Protein AF-A0A1R3L015-F1 (afdb_monomer_lite)

Organism: NCBI:txid93759

Radius of gyration: 20.87 Å; chains: 1; bounding box: 61×53×40 Å

Structure (mmCIF, N/CA/C/O backbone):
data_AF-A0A1R3L015-F1
#
_entry.id   AF-A0A1R3L015-F1
#
loop_
_atom_site.group_PDB
_atom_site.id
_atom_site.type_symbol
_atom_site.label_atom_id
_atom_site.label_alt_id
_atom_site.label_comp_id
_atom_site.label_asym_id
_atom_site.label_entity_id
_atom_site.label_seq_id
_atom_site.pdbx_PDB_ins_code
_atom_site.Cartn_x
_atom_site.Cartn_y
_atom_site.Cartn_z
_atom_site.occupancy
_atom_site.B_iso_or_equiv
_atom_site.auth_seq_id
_atom_site.auth_comp_id
_atom_site.auth_asym_id
_atom_site.auth_atom_id
_atom_site.pdbx_PDB_model_num
ATOM 1 N N . MET A 1 1 ? 43.977 39.499 2.069 1.00 49.59 1 MET A N 1
ATOM 2 C CA . MET A 1 1 ? 42.613 39.662 2.629 1.00 49.59 1 MET A CA 1
ATOM 3 C C . MET A 1 1 ? 41.465 39.433 1.634 1.00 49.59 1 MET A C 1
ATOM 5 O O . MET A 1 1 ? 40.361 39.219 2.097 1.00 49.59 1 MET A O 1
ATOM 9 N N . HIS A 1 2 ? 41.675 39.408 0.308 1.00 45.44 2 HIS A N 1
ATOM 10 C CA . HIS A 1 2 ? 40.583 39.155 -0.657 1.00 45.44 2 HIS A CA 1
ATOM 11 C C . HIS A 1 2 ? 40.270 37.659 -0.885 1.00 45.44 2 HIS A C 1
ATOM 13 O O . HIS A 1 2 ? 39.116 37.297 -1.075 1.00 45.44 2 HIS A O 1
ATOM 19 N N . ALA A 1 3 ? 41.264 36.768 -0.786 1.00 42.16 3 ALA A N 1
ATOM 20 C CA . ALA A 1 3 ? 41.069 35.328 -1.010 1.00 42.16 3 ALA A CA 1
ATOM 21 C C . ALA A 1 3 ? 40.189 34.643 0.059 1.00 42.16 3 ALA A C 1
ATOM 23 O O . ALA A 1 3 ? 39.432 33.729 -0.250 1.00 42.16 3 ALA A O 1
ATOM 24 N N . LEU A 1 4 ? 40.240 35.121 1.307 1.00 42.72 4 LEU A N 1
ATOM 25 C CA . LEU A 1 4 ? 39.416 34.601 2.405 1.00 42.72 4 LEU A CA 1
ATOM 26 C C . LEU A 1 4 ? 37.934 34.988 2.256 1.00 42.72 4 LEU A C 1
ATOM 28 O O . LEU A 1 4 ? 37.068 34.212 2.637 1.00 42.72 4 LEU A O 1
ATOM 32 N N . TYR A 1 5 ? 37.631 36.142 1.650 1.00 40.22 5 TYR A N 1
ATOM 33 C CA . TYR A 1 5 ? 36.253 36.607 1.446 1.00 40.22 5 TYR A CA 1
ATOM 34 C C . TYR A 1 5 ? 35.527 35.797 0.359 1.00 40.22 5 TYR A C 1
ATOM 36 O O . TYR A 1 5 ? 34.362 35.440 0.514 1.00 40.22 5 TYR A O 1
ATOM 44 N N . VAL A 1 6 ? 36.242 35.425 -0.710 1.00 46.91 6 VAL A N 1
ATOM 45 C CA . VAL A 1 6 ? 35.707 34.593 -1.802 1.00 46.91 6 VAL A CA 1
ATOM 46 C C . VAL A 1 6 ? 35.403 33.168 -1.325 1.00 46.91 6 VAL A C 1
ATOM 48 O O . VAL A 1 6 ? 34.363 32.617 -1.674 1.00 46.91 6 VAL A O 1
ATOM 51 N N . LEU A 1 7 ? 36.251 32.588 -0.468 1.00 40.88 7 LEU A N 1
ATOM 52 C CA . LEU A 1 7 ? 36.013 31.256 0.103 1.00 40.88 7 LEU A CA 1
ATOM 53 C C . LEU A 1 7 ? 34.791 31.227 1.034 1.00 40.88 7 LEU A C 1
ATOM 55 O O . LEU A 1 7 ? 34.005 30.286 0.969 1.00 40.88 7 LEU A O 1
ATOM 59 N N . VAL A 1 8 ? 34.572 32.276 1.837 1.00 45.91 8 VAL A N 1
ATOM 60 C CA . VAL A 1 8 ? 33.384 32.387 2.707 1.00 45.91 8 VAL A CA 1
ATOM 61 C C . VAL A 1 8 ? 32.094 32.532 1.888 1.00 45.91 8 VAL A C 1
ATOM 63 O O . VAL A 1 8 ? 31.075 31.939 2.249 1.00 45.91 8 VAL A O 1
ATOM 66 N N . LEU A 1 9 ? 32.131 33.247 0.757 1.00 40.19 9 LEU A N 1
ATOM 67 C CA . LEU A 1 9 ? 30.990 33.371 -0.162 1.00 40.19 9 LEU A CA 1
ATOM 68 C C . LEU A 1 9 ? 30.674 32.051 -0.888 1.00 40.19 9 LEU A C 1
ATOM 70 O O . LEU A 1 9 ? 29.513 31.664 -0.982 1.00 40.19 9 LEU A O 1
ATOM 74 N N . ILE A 1 10 ? 31.689 31.298 -1.325 1.00 47.47 10 ILE A N 1
ATOM 75 C CA . ILE A 1 10 ? 31.481 29.980 -1.951 1.00 47.47 10 ILE A CA 1
ATOM 76 C C . ILE A 1 10 ? 30.926 2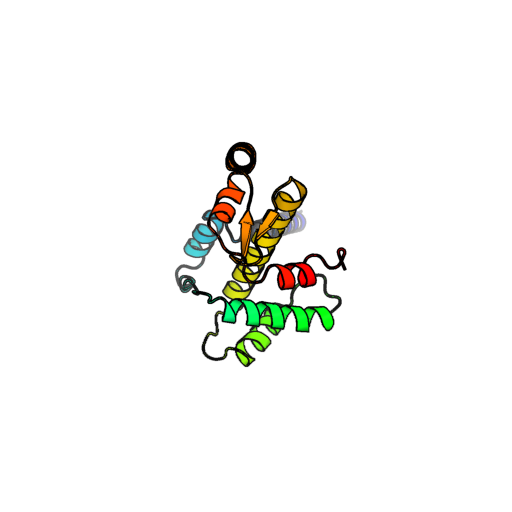8.976 -0.928 1.00 47.47 10 ILE A C 1
ATOM 78 O O . ILE A 1 10 ? 29.999 28.228 -1.242 1.00 47.47 10 ILE A O 1
ATOM 82 N N . GLN A 1 11 ? 31.421 28.997 0.313 1.00 40.59 11 GLN A N 1
ATOM 83 C CA . GLN A 1 11 ? 30.945 28.109 1.378 1.00 40.59 11 GLN A CA 1
ATOM 84 C C . GLN A 1 11 ? 29.492 28.413 1.784 1.00 40.59 11 GLN A C 1
ATOM 86 O O . GLN A 1 11 ? 28.713 27.492 2.025 1.00 40.59 11 GLN A O 1
ATOM 91 N N . SER A 1 12 ? 29.095 29.690 1.806 1.00 42.88 12 SER A N 1
ATOM 92 C CA . SER A 1 12 ? 27.711 30.103 2.093 1.00 42.88 12 SER A CA 1
ATOM 93 C C . SER A 1 12 ? 26.750 29.800 0.935 1.00 42.88 12 SER A C 1
ATOM 95 O O . SER A 1 12 ? 25.618 29.371 1.180 1.00 42.88 12 SER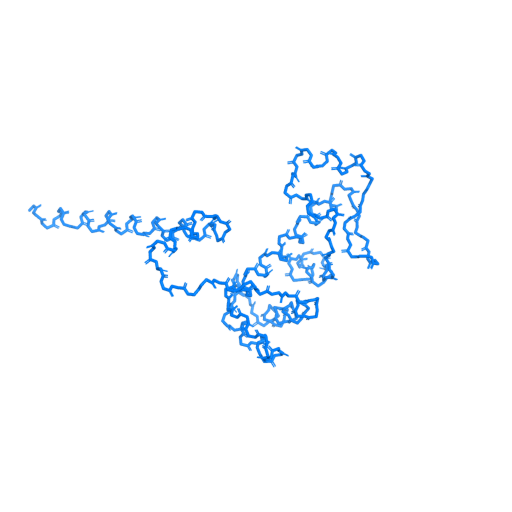 A O 1
ATOM 97 N N . CYS A 1 13 ? 27.199 29.890 -0.321 1.00 40.97 13 CYS A N 1
ATOM 98 C CA . CYS A 1 13 ? 26.437 29.401 -1.477 1.00 40.97 13 CYS A CA 1
ATOM 99 C C . CYS A 1 13 ? 26.272 27.870 -1.465 1.00 40.97 13 CYS A C 1
ATOM 101 O O . CYS A 1 13 ? 25.179 27.379 -1.742 1.00 40.97 13 CYS A O 1
ATOM 103 N N . PHE A 1 14 ? 27.299 27.109 -1.073 1.00 48.78 14 PHE A N 1
ATOM 104 C CA . PHE A 1 14 ? 27.199 25.649 -0.937 1.00 48.78 14 PHE A CA 1
ATOM 105 C C . PHE A 1 14 ? 26.253 25.225 0.191 1.00 48.78 14 PHE A C 1
ATOM 107 O O . PHE A 1 14 ? 25.468 24.301 -0.001 1.00 48.78 14 PHE A O 1
ATOM 114 N N . TYR A 1 15 ? 26.253 25.928 1.328 1.00 44.56 15 TYR A N 1
ATOM 115 C CA . TYR A 1 15 ? 25.285 25.683 2.405 1.00 44.56 15 TYR A CA 1
ATOM 116 C C . TYR A 1 15 ? 23.846 25.999 1.984 1.00 44.56 15 TYR A C 1
ATOM 118 O O . TYR A 1 15 ? 22.921 25.293 2.378 1.00 44.56 15 TYR A O 1
ATOM 126 N N . SER A 1 16 ? 23.658 27.006 1.129 1.00 43.53 16 SER A N 1
ATOM 127 C CA . SER A 1 16 ? 22.348 27.370 0.583 1.00 43.53 16 SER A CA 1
ATOM 128 C C . SER A 1 16 ? 21.845 26.326 -0.424 1.00 43.53 16 SER A C 1
ATOM 130 O O . SER A 1 16 ? 20.690 25.920 -0.361 1.00 43.53 16 SER A O 1
ATOM 132 N N . ILE A 1 17 ? 22.718 25.818 -1.301 1.00 49.53 17 ILE A N 1
ATOM 133 C CA . ILE A 1 17 ? 22.390 24.755 -2.269 1.00 49.53 17 ILE A CA 1
ATOM 134 C C . ILE A 1 17 ? 22.147 23.409 -1.564 1.00 49.53 17 ILE A C 1
ATOM 136 O O . ILE A 1 17 ? 21.230 22.674 -1.931 1.00 49.53 17 ILE A O 1
ATOM 140 N N . LEU A 1 18 ? 22.912 23.095 -0.514 1.00 40.09 18 LEU A N 1
ATOM 141 C CA . LEU A 1 18 ? 22.707 21.890 0.295 1.00 40.09 18 LEU A CA 1
ATOM 142 C C . LEU A 1 18 ? 21.422 21.965 1.132 1.00 40.09 18 LEU A C 1
ATOM 144 O O . LEU A 1 18 ? 20.731 20.956 1.252 1.00 40.09 18 LEU A O 1
ATOM 148 N N . LEU A 1 19 ? 21.044 23.143 1.642 1.00 41.72 19 LEU A N 1
ATOM 149 C CA . LEU A 1 19 ? 19.735 23.346 2.274 1.00 41.72 19 LEU A CA 1
ATOM 150 C C . LEU A 1 19 ? 18.589 23.176 1.271 1.00 41.72 19 LEU A C 1
ATOM 152 O O . LEU A 1 19 ? 17.579 22.568 1.614 1.00 41.72 19 LEU A O 1
ATOM 156 N N . VAL A 1 20 ? 18.760 23.618 0.021 1.00 46.75 20 VAL A N 1
ATOM 157 C CA . VAL A 1 20 ? 17.795 23.337 -1.050 1.00 46.75 20 VAL A CA 1
ATOM 158 C C . VAL A 1 20 ? 17.707 21.826 -1.296 1.00 46.75 20 VAL A C 1
ATOM 160 O O . VAL A 1 20 ? 16.614 21.282 -1.230 1.00 46.75 20 VAL A O 1
ATOM 163 N N . SER A 1 21 ? 18.816 21.098 -1.443 1.00 44.03 21 SER A N 1
ATOM 164 C CA . SER A 1 21 ? 18.762 19.634 -1.622 1.00 44.03 21 SER A CA 1
ATOM 165 C C . SER A 1 21 ? 18.104 18.902 -0.441 1.00 44.03 21 SER A C 1
ATOM 167 O O . SER A 1 21 ? 17.334 17.970 -0.654 1.00 44.03 21 SER A O 1
ATOM 169 N N . CYS A 1 22 ? 18.357 19.341 0.796 1.00 35.78 22 CYS A N 1
ATOM 170 C CA . CYS A 1 22 ? 17.813 18.708 2.000 1.00 35.78 22 CYS A CA 1
ATOM 171 C C . CYS A 1 22 ? 16.300 18.966 2.166 1.00 35.78 22 CYS A C 1
ATOM 173 O O . CYS A 1 22 ? 15.561 18.104 2.636 1.00 35.78 22 CYS A O 1
ATOM 175 N N . VAL A 1 23 ? 15.804 20.123 1.711 1.00 41.59 23 VAL A N 1
ATOM 176 C CA . VAL A 1 23 ? 14.360 20.422 1.681 1.00 41.59 23 VAL A CA 1
ATOM 177 C C . VAL A 1 23 ? 13.640 19.627 0.579 1.00 41.59 23 VAL A C 1
ATOM 179 O O . VAL A 1 23 ? 12.479 19.251 0.759 1.00 41.59 23 VAL A O 1
ATOM 182 N N . TYR A 1 24 ? 14.314 19.304 -0.532 1.00 43.97 24 TYR A N 1
ATOM 183 C CA . TYR A 1 24 ? 13.730 18.507 -1.622 1.00 43.97 24 TYR A CA 1
ATOM 184 C C . TYR A 1 24 ? 13.495 17.032 -1.240 1.00 43.97 24 TYR A C 1
ATOM 186 O O . TYR A 1 24 ? 12.549 16.422 -1.748 1.00 43.97 24 TYR A O 1
ATOM 194 N N . ASP A 1 25 ? 14.266 16.478 -0.299 1.00 42.78 25 ASP A N 1
ATOM 195 C CA . ASP A 1 25 ? 14.090 15.093 0.166 1.00 42.78 25 ASP A CA 1
ATOM 196 C C . ASP A 1 25 ? 12.941 14.913 1.177 1.00 42.78 25 ASP A C 1
ATOM 198 O O . ASP A 1 25 ? 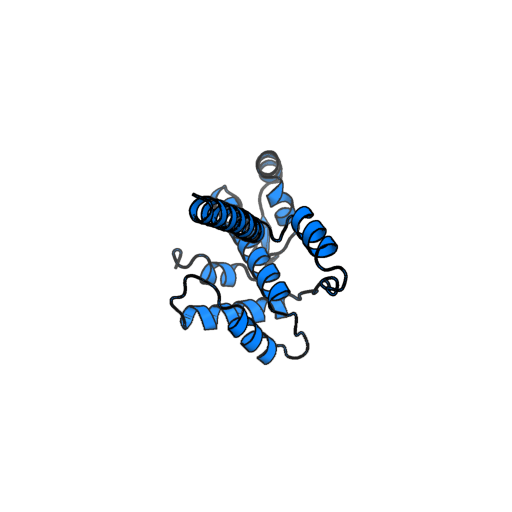12.405 13.809 1.317 1.00 42.78 25 ASP A O 1
ATOM 202 N N . LEU A 1 26 ? 12.494 15.985 1.844 1.00 46.03 26 LEU A N 1
ATOM 203 C CA . LEU A 1 26 ? 11.492 15.886 2.914 1.00 46.03 26 LEU A CA 1
ATOM 204 C C . LEU A 1 26 ? 10.031 15.981 2.465 1.00 46.03 26 LEU A C 1
ATOM 206 O O . LEU A 1 26 ? 9.148 15.648 3.256 1.00 46.03 26 LEU A O 1
ATOM 210 N N . CYS A 1 27 ? 9.717 16.377 1.228 1.00 44.72 27 CYS A N 1
ATOM 211 C CA . CYS A 1 27 ? 8.313 16.399 0.818 1.00 44.72 27 CYS A CA 1
ATOM 212 C C . CYS A 1 27 ? 8.089 16.312 -0.696 1.00 44.72 27 CYS A C 1
ATOM 214 O O . CYS A 1 27 ? 7.612 17.254 -1.327 1.00 44.72 27 CYS A O 1
ATOM 216 N N . SER A 1 28 ? 8.266 15.119 -1.277 1.00 48.28 28 SER A N 1
ATOM 217 C CA . SER A 1 28 ? 7.747 14.816 -2.628 1.00 48.28 28 SER A CA 1
ATOM 218 C C . SER A 1 28 ? 6.207 14.890 -2.730 1.00 48.28 28 SER A C 1
ATOM 220 O O . SER A 1 28 ? 5.651 14.635 -3.794 1.00 48.28 28 SER A O 1
ATOM 222 N N . SER A 1 29 ? 5.507 15.200 -1.629 1.00 45.94 29 SER A N 1
ATOM 223 C CA . SER A 1 29 ? 4.050 15.352 -1.562 1.00 45.94 29 SER A CA 1
ATOM 224 C C . SER A 1 29 ? 3.590 16.808 -1.401 1.00 45.94 29 SER A C 1
ATOM 226 O O . SER A 1 29 ? 2.384 17.047 -1.405 1.00 45.94 29 SER A O 1
ATOM 228 N N . CYS A 1 30 ? 4.505 17.777 -1.262 1.00 45.88 30 CYS A N 1
ATOM 229 C CA . CYS A 1 30 ? 4.140 19.184 -1.113 1.00 45.88 30 CYS A CA 1
ATOM 230 C C . CYS A 1 30 ? 3.900 19.807 -2.485 1.00 45.88 30 CYS A C 1
ATOM 232 O O . CYS A 1 30 ? 4.787 19.808 -3.342 1.00 45.88 30 CYS A O 1
ATOM 234 N N . THR A 1 31 ? 2.734 20.423 -2.667 1.00 52.88 31 THR A N 1
ATOM 235 C CA . THR A 1 31 ? 2.411 21.268 -3.828 1.00 52.88 31 THR A CA 1
ATOM 236 C C . THR A 1 31 ? 3.523 22.282 -4.118 1.00 52.88 31 THR A C 1
ATOM 238 O O . THR A 1 31 ? 3.836 22.526 -5.276 1.00 52.88 31 THR A O 1
ATOM 241 N N . ILE A 1 32 ? 4.198 22.784 -3.079 1.00 53.22 32 ILE A N 1
ATOM 242 C CA . ILE A 1 32 ? 5.326 23.722 -3.173 1.00 53.22 32 ILE A CA 1
ATOM 243 C C . ILE A 1 32 ? 6.503 23.152 -3.978 1.00 53.22 32 ILE A C 1
ATOM 245 O O . ILE A 1 32 ? 7.028 23.852 -4.834 1.00 53.22 32 ILE A O 1
ATOM 249 N N . VAL A 1 33 ? 6.886 21.885 -3.777 1.00 57.28 33 VAL A N 1
ATOM 250 C CA . VAL A 1 33 ? 8.000 21.272 -4.526 1.00 57.28 33 VAL A CA 1
ATOM 251 C C . VAL A 1 33 ? 7.615 21.086 -5.992 1.00 57.28 33 VAL A C 1
ATOM 253 O O . VAL A 1 33 ? 8.427 21.332 -6.874 1.00 57.28 33 VAL A O 1
ATOM 256 N N . ARG A 1 34 ? 6.353 20.736 -6.273 1.00 55.94 34 ARG A N 1
ATOM 257 C CA . ARG A 1 34 ? 5.846 20.635 -7.652 1.00 55.94 34 ARG A CA 1
ATOM 258 C C . ARG A 1 34 ? 5.802 21.994 -8.353 1.00 55.94 34 ARG A C 1
ATOM 260 O O . ARG A 1 34 ? 6.096 22.060 -9.538 1.00 55.94 34 ARG A O 1
ATOM 267 N N . VAL A 1 35 ? 5.445 23.058 -7.630 1.00 58.50 35 VAL A N 1
ATOM 268 C CA . VAL A 1 35 ? 5.440 24.434 -8.152 1.00 58.50 35 VAL A CA 1
ATOM 269 C C . VAL A 1 35 ? 6.869 24.922 -8.391 1.00 58.50 35 VAL A C 1
ATOM 271 O O . VAL A 1 35 ? 7.145 25.454 -9.459 1.00 58.50 35 VAL A O 1
ATOM 274 N N . MET A 1 36 ? 7.794 24.696 -7.453 1.00 60.09 36 MET A N 1
ATOM 275 C CA . MET A 1 36 ? 9.205 25.060 -7.627 1.00 60.09 36 MET A CA 1
ATOM 276 C C . MET A 1 36 ? 9.857 24.295 -8.786 1.00 60.09 36 MET A C 1
ATOM 278 O O . MET A 1 36 ? 10.515 24.912 -9.615 1.00 60.09 36 MET A O 1
ATOM 282 N N . ASP A 1 37 ? 9.621 22.986 -8.902 1.00 61.81 37 ASP A N 1
ATOM 283 C CA . ASP A 1 37 ? 10.142 22.163 -10.002 1.00 61.81 37 ASP A CA 1
ATOM 284 C C . ASP A 1 37 ? 9.558 22.585 -11.363 1.00 61.81 37 ASP A C 1
ATOM 286 O O . ASP A 1 37 ? 10.290 22.647 -12.344 1.00 61.81 37 ASP A O 1
ATOM 290 N N . ALA A 1 38 ? 8.275 22.968 -11.420 1.00 61.59 38 ALA A N 1
ATOM 291 C CA . ALA A 1 38 ? 7.639 23.482 -12.638 1.00 61.59 38 ALA A CA 1
ATOM 292 C C . ALA A 1 38 ? 8.152 24.875 -13.054 1.00 61.59 38 ALA A C 1
ATOM 294 O O . ALA A 1 38 ? 8.224 25.166 -14.245 1.00 61.59 38 ALA A O 1
ATOM 295 N N . LEU A 1 39 ? 8.521 25.730 -12.092 1.00 69.19 39 LEU A N 1
ATOM 296 C CA . LEU A 1 39 ? 9.137 27.035 -12.368 1.00 69.19 39 LEU A CA 1
ATOM 297 C C . LEU A 1 39 ? 10.594 26.895 -12.826 1.00 69.19 39 LEU A C 1
ATOM 299 O O . LEU A 1 39 ? 11.044 27.652 -13.682 1.00 69.19 39 LEU A O 1
ATOM 303 N N . VAL A 1 40 ? 11.330 25.940 -12.253 1.00 71.06 40 VAL A N 1
ATOM 304 C CA . VAL A 1 40 ? 12.741 25.686 -12.580 1.00 71.06 40 VAL A CA 1
ATOM 305 C C . VAL A 1 40 ? 12.887 24.875 -13.871 1.00 71.06 40 VAL A C 1
ATOM 307 O O . VAL A 1 40 ? 13.872 25.049 -14.586 1.00 71.06 40 VAL A O 1
ATOM 310 N N . ASN A 1 41 ? 11.932 24.000 -14.191 1.00 58.19 41 ASN A N 1
ATOM 311 C CA . ASN A 1 41 ? 12.007 23.114 -15.348 1.00 58.19 41 ASN A CA 1
ATOM 312 C C . ASN A 1 41 ? 10.660 23.025 -16.096 1.00 58.19 41 ASN A C 1
ATOM 314 O O . ASN A 1 41 ? 9.949 22.021 -15.993 1.00 58.19 41 ASN A O 1
ATOM 318 N N . PRO A 1 42 ? 10.297 24.074 -16.857 1.00 58.25 42 PRO A N 1
ATOM 319 C CA . PRO A 1 42 ? 8.990 24.183 -17.507 1.00 58.25 42 PRO A CA 1
ATOM 320 C C . PRO A 1 42 ? 8.773 23.178 -18.651 1.00 58.25 42 PRO A C 1
ATOM 322 O O . PRO A 1 42 ? 7.632 22.935 -19.034 1.00 58.25 42 PRO A O 1
ATOM 325 N N . GLU A 1 43 ? 9.838 22.569 -19.181 1.00 58.22 43 GLU A N 1
ATOM 326 C CA . GLU A 1 43 ? 9.754 21.541 -20.231 1.00 58.22 43 GLU A CA 1
ATOM 327 C C . GLU A 1 43 ? 9.654 20.113 -19.678 1.00 58.22 43 GLU A C 1
ATOM 329 O O . GLU A 1 43 ? 9.494 19.155 -20.440 1.00 58.22 43 GLU A O 1
ATOM 334 N N . ARG A 1 44 ? 9.738 19.933 -18.352 1.00 56.59 44 ARG A N 1
ATOM 335 C CA . ARG A 1 44 ? 9.621 18.606 -17.747 1.00 56.59 44 ARG A CA 1
ATOM 336 C C . ARG A 1 44 ? 8.217 18.057 -18.029 1.00 56.59 44 ARG A C 1
ATOM 338 O O . ARG A 1 44 ? 7.238 18.693 -17.633 1.00 56.59 44 ARG A O 1
ATOM 345 N N . PRO A 1 45 ? 8.083 16.875 -18.663 1.00 57.41 45 PRO A N 1
ATOM 346 C CA . PRO A 1 45 ? 6.777 16.288 -18.919 1.00 57.41 45 PRO A CA 1
ATOM 347 C C . PRO A 1 45 ? 6.016 16.172 -17.602 1.00 57.41 45 PRO A C 1
ATOM 349 O O . PRO A 1 45 ? 6.529 15.601 -16.634 1.00 57.41 45 PRO A O 1
ATOM 352 N N . VAL A 1 46 ? 4.803 16.729 -17.554 1.00 56.84 46 VAL A N 1
ATOM 353 C CA . VAL A 1 46 ? 3.924 16.595 -16.391 1.00 56.84 46 VAL A CA 1
ATOM 354 C C . VAL A 1 46 ? 3.803 15.108 -16.094 1.00 56.84 46 VAL A C 1
ATOM 356 O O . VAL A 1 46 ? 3.404 14.338 -16.966 1.00 56.84 46 VAL A O 1
ATOM 359 N N . ALA A 1 47 ? 4.189 14.703 -14.881 1.00 58.59 47 ALA A N 1
ATOM 360 C CA . ALA A 1 47 ? 4.170 13.302 -14.488 1.00 58.59 47 ALA A CA 1
ATOM 361 C C . ALA A 1 47 ? 2.775 12.720 -14.757 1.00 58.59 47 ALA A C 1
ATOM 363 O O . ALA A 1 47 ? 1.796 13.094 -14.102 1.00 58.59 47 ALA A O 1
ATOM 364 N N . VAL A 1 48 ? 2.687 11.836 -15.753 1.00 66.06 48 VAL A N 1
ATOM 365 C CA . VAL A 1 48 ? 1.438 11.171 -16.112 1.00 66.06 48 VAL A CA 1
ATOM 366 C C . VAL A 1 48 ? 1.008 10.347 -14.910 1.00 66.06 48 VAL A C 1
ATOM 368 O O . VAL A 1 48 ? 1.798 9.601 -14.325 1.00 66.06 48 VAL A O 1
ATOM 371 N N . ARG A 1 49 ? -0.250 10.510 -14.499 1.00 72.69 49 ARG A N 1
ATOM 372 C CA . ARG A 1 49 ? -0.797 9.756 -13.376 1.00 72.69 49 ARG A CA 1
ATOM 373 C C . ARG A 1 49 ? -0.859 8.284 -13.773 1.00 72.69 49 ARG A C 1
ATOM 375 O O . ARG A 1 49 ? -1.733 7.876 -14.528 1.00 72.69 49 ARG A O 1
ATOM 382 N N . VAL A 1 50 ? 0.065 7.492 -13.240 1.00 87.56 50 VAL A N 1
ATOM 383 C CA . VAL A 1 50 ? 0.060 6.040 -13.419 1.00 87.56 50 VAL A CA 1
ATOM 384 C C . VAL A 1 50 ? -1.121 5.465 -12.640 1.00 87.56 50 VAL A C 1
ATOM 386 O O . VAL A 1 50 ? -1.192 5.606 -11.416 1.00 87.56 50 VAL A O 1
ATOM 389 N N . ASN A 1 51 ? -2.060 4.841 -13.348 1.00 90.75 51 ASN A N 1
ATOM 390 C CA . ASN A 1 51 ? -3.118 4.048 -12.729 1.00 90.75 51 ASN A CA 1
ATOM 391 C C . ASN A 1 51 ? -2.552 2.671 -12.380 1.00 90.75 51 ASN A C 1
ATOM 393 O O . ASN A 1 51 ? -1.963 2.055 -13.255 1.00 90.75 51 ASN A O 1
ATOM 397 N N . TRP A 1 52 ? -2.703 2.199 -11.147 1.00 93.44 52 TRP A N 1
ATOM 398 C CA . TRP A 1 52 ? -2.151 0.913 -10.708 1.00 93.44 52 TRP A CA 1
ATOM 399 C C . TRP A 1 52 ? -3.288 -0.059 -10.434 1.00 93.44 52 TRP A C 1
ATOM 401 O O . TRP A 1 52 ? -4.199 0.293 -9.682 1.00 93.44 52 TRP A O 1
ATOM 411 N N . THR A 1 53 ? -3.236 -1.251 -11.022 1.00 95.81 53 THR A N 1
ATOM 412 C CA . THR A 1 53 ? -4.171 -2.332 -10.678 1.00 95.81 53 THR A CA 1
ATOM 413 C C . THR A 1 53 ? -3.688 -3.105 -9.453 1.00 95.81 53 THR A C 1
ATOM 415 O O . THR A 1 53 ? -2.537 -2.974 -9.028 1.00 95.81 53 THR A O 1
ATOM 418 N N . VAL A 1 54 ? -4.565 -3.931 -8.879 1.00 94.75 54 VAL A N 1
ATOM 419 C CA . VAL A 1 54 ? -4.217 -4.775 -7.728 1.00 94.75 54 VAL A CA 1
ATOM 420 C C . VAL A 1 54 ? -3.120 -5.772 -8.109 1.00 94.75 54 VAL A C 1
ATOM 422 O O . VAL A 1 54 ? -2.190 -5.992 -7.337 1.00 94.75 54 VAL A O 1
ATOM 425 N N . GLU A 1 55 ? -3.175 -6.325 -9.316 1.00 95.94 55 GLU A N 1
ATOM 426 C CA . GLU A 1 55 ? -2.211 -7.295 -9.846 1.00 95.94 55 GLU A CA 1
ATOM 427 C C . GLU A 1 55 ? -0.836 -6.654 -10.077 1.00 95.94 55 GLU A C 1
ATOM 429 O O . GLU A 1 55 ? 0.200 -7.232 -9.738 1.00 95.94 55 GLU A O 1
ATOM 434 N N . GLU A 1 56 ? -0.813 -5.427 -10.604 1.00 96.06 56 GLU A N 1
ATOM 435 C CA . GLU A 1 56 ? 0.420 -4.657 -10.785 1.00 96.06 56 GLU A CA 1
ATOM 436 C C . GLU A 1 56 ? 1.056 -4.286 -9.441 1.00 96.06 56 GLU A C 1
ATOM 438 O O . GLU A 1 56 ? 2.274 -4.378 -9.288 1.00 96.06 56 GLU A O 1
ATOM 443 N N . GLU A 1 57 ? 0.249 -3.897 -8.448 1.00 96.06 57 GLU A N 1
ATOM 444 C CA . GLU A 1 57 ? 0.733 -3.660 -7.083 1.00 96.06 57 GLU A CA 1
ATOM 445 C C . GLU A 1 57 ? 1.302 -4.936 -6.455 1.00 96.06 57 GLU A C 1
ATOM 447 O O . GLU A 1 57 ? 2.362 -4.879 -5.833 1.00 96.06 57 GLU A O 1
ATOM 452 N N . GLY A 1 58 ? 0.652 -6.084 -6.666 1.00 96.19 58 GLY A N 1
ATOM 453 C CA . GLY A 1 58 ? 1.151 -7.383 -6.207 1.00 96.19 58 GLY A CA 1
ATOM 454 C C . GLY A 1 58 ? 2.502 -7.714 -6.835 1.00 96.19 58 GLY A C 1
ATOM 455 O O . GLY A 1 58 ? 3.470 -7.984 -6.130 1.00 96.19 58 GLY A O 1
ATOM 456 N N . THR A 1 59 ? 2.610 -7.550 -8.155 1.00 96.44 59 THR A N 1
ATOM 457 C CA . THR A 1 59 ? 3.865 -7.762 -8.890 1.00 96.44 59 THR A CA 1
ATOM 458 C C . THR A 1 59 ? 4.983 -6.852 -8.382 1.00 96.44 59 THR A C 1
ATOM 460 O O . THR A 1 59 ? 6.126 -7.288 -8.223 1.00 96.44 59 THR A O 1
ATOM 463 N N . LEU A 1 60 ? 4.665 -5.585 -8.100 1.00 95.50 60 LEU A N 1
ATOM 464 C CA . LEU A 1 60 ? 5.604 -4.630 -7.521 1.00 95.50 60 LEU A CA 1
ATOM 465 C C . LEU A 1 60 ? 6.104 -5.090 -6.145 1.00 95.50 60 LEU A C 1
ATOM 467 O O . LEU A 1 60 ? 7.309 -5.041 -5.893 1.00 95.50 60 LEU A O 1
ATOM 471 N N . LEU A 1 61 ? 5.209 -5.544 -5.268 1.00 94.69 61 LEU A N 1
ATOM 472 C CA . LEU A 1 61 ? 5.577 -6.037 -3.939 1.00 94.69 61 LEU A CA 1
ATOM 473 C C . LEU A 1 61 ? 6.387 -7.334 -4.009 1.00 94.69 61 LEU A C 1
ATOM 475 O O . LEU A 1 61 ? 7.366 -7.466 -3.278 1.00 94.69 61 LEU A O 1
ATOM 479 N N . ASP A 1 62 ? 6.077 -8.236 -4.937 1.00 93.81 62 ASP A N 1
ATOM 480 C CA . ASP A 1 62 ? 6.879 -9.441 -5.160 1.00 93.81 62 ASP A CA 1
ATOM 481 C C . ASP A 1 62 ? 8.305 -9.100 -5.608 1.00 93.81 62 ASP A C 1
ATOM 483 O O . ASP A 1 62 ? 9.270 -9.723 -5.158 1.00 93.81 62 ASP A O 1
ATOM 487 N N . CYS A 1 63 ? 8.468 -8.096 -6.477 1.00 93.19 63 CYS A N 1
ATOM 488 C CA . CYS A 1 63 ? 9.789 -7.595 -6.852 1.00 93.19 63 CYS A CA 1
ATOM 489 C C . CYS A 1 63 ? 10.549 -7.048 -5.635 1.00 93.19 63 CYS A C 1
ATOM 491 O O . CYS A 1 63 ? 11.737 -7.333 -5.484 1.00 93.19 63 CYS A O 1
ATOM 493 N N . VAL A 1 64 ? 9.877 -6.301 -4.751 1.00 90.94 64 VAL A N 1
ATOM 494 C CA . VAL A 1 64 ? 10.480 -5.799 -3.504 1.00 90.94 64 VAL A CA 1
ATOM 495 C C . VAL A 1 64 ? 10.904 -6.950 -2.600 1.00 90.94 64 VAL A C 1
ATOM 497 O O . VAL A 1 64 ? 12.036 -6.945 -2.124 1.00 90.94 64 VAL A O 1
ATOM 500 N N . SER A 1 65 ? 10.049 -7.954 -2.401 1.00 88.69 65 SER A N 1
ATOM 501 C CA . SER A 1 65 ? 10.369 -9.142 -1.602 1.00 88.69 65 SER A CA 1
ATOM 502 C C . SER A 1 65 ? 11.615 -9.855 -2.124 1.00 88.69 65 SER A C 1
ATOM 504 O O . SER A 1 65 ? 12.524 -10.149 -1.349 1.00 88.69 65 SER A O 1
ATOM 506 N N . VAL A 1 66 ? 11.715 -10.060 -3.443 1.00 87.69 66 VAL A N 1
ATOM 507 C CA . VAL A 1 66 ? 12.911 -10.649 -4.067 1.00 87.69 66 VAL A CA 1
ATOM 508 C C . VAL A 1 66 ? 14.152 -9.800 -3.802 1.00 87.69 66 VAL A C 1
ATOM 510 O O . VAL A 1 66 ? 15.208 -10.348 -3.501 1.00 87.69 66 VAL A O 1
ATOM 513 N N . LEU A 1 67 ? 14.065 -8.474 -3.893 1.00 83.88 67 LEU A N 1
ATOM 514 C CA . LEU A 1 67 ? 15.219 -7.611 -3.633 1.00 83.88 67 LEU A CA 1
ATOM 515 C C . LEU A 1 67 ? 15.612 -7.579 -2.152 1.00 83.88 67 LEU A C 1
ATOM 517 O O . LEU A 1 67 ? 16.802 -7.636 -1.860 1.00 83.88 67 LEU A O 1
ATOM 521 N N . ASN A 1 68 ? 14.644 -7.569 -1.234 1.00 77.19 68 ASN A N 1
ATOM 522 C CA . ASN A 1 68 ? 14.886 -7.566 0.211 1.00 77.19 68 ASN A CA 1
ATOM 523 C C . ASN A 1 68 ? 15.530 -8.872 0.698 1.00 77.19 68 ASN A C 1
ATOM 525 O O . ASN A 1 68 ? 16.440 -8.828 1.519 1.00 77.19 68 ASN A O 1
ATOM 529 N N . VAL A 1 69 ? 15.111 -10.029 0.170 1.00 62.22 69 VAL A N 1
ATOM 530 C CA . VAL A 1 69 ? 15.761 -11.322 0.470 1.00 62.22 69 VAL A CA 1
ATOM 531 C C . VAL A 1 69 ? 17.214 -11.335 -0.021 1.00 62.22 69 VAL A C 1
ATOM 533 O O . VAL A 1 69 ? 18.071 -11.975 0.582 1.00 62.22 69 VAL A O 1
ATOM 536 N N . ASN A 1 70 ? 17.508 -10.597 -1.094 1.00 53.88 70 ASN A N 1
ATOM 537 C CA . ASN A 1 70 ? 18.820 -10.582 -1.736 1.00 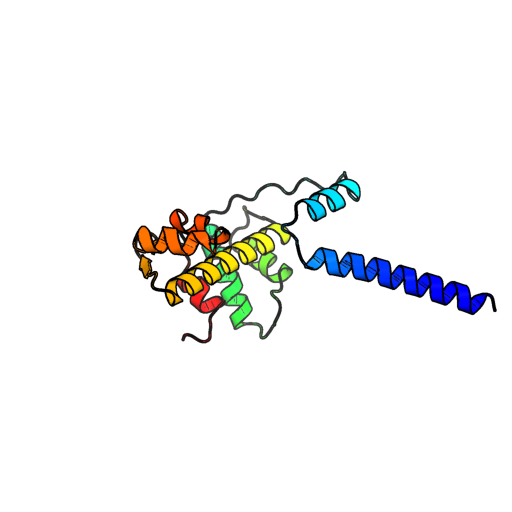53.88 70 ASN A CA 1
ATOM 538 C C . ASN A 1 70 ? 19.745 -9.436 -1.279 1.00 53.88 70 ASN A C 1
ATOM 540 O O . ASN A 1 70 ? 20.915 -9.431 -1.666 1.00 53.88 70 ASN A O 1
ATOM 544 N N . GLN A 1 71 ? 19.269 -8.455 -0.500 1.00 55.19 71 GLN A N 1
ATOM 545 C CA . GLN A 1 71 ? 20.063 -7.289 -0.092 1.00 55.19 71 GLN A CA 1
ATOM 546 C C . GLN A 1 71 ? 19.755 -6.829 1.343 1.00 55.19 71 GLN A C 1
ATOM 548 O O . GLN A 1 71 ? 18.667 -6.354 1.648 1.00 55.19 71 GLN A O 1
ATOM 553 N N . PHE A 1 72 ? 20.790 -6.836 2.190 1.00 46.19 72 PHE A N 1
ATOM 554 C CA . PHE A 1 72 ? 20.885 -6.145 3.489 1.00 46.19 72 PHE A CA 1
ATOM 555 C C . PHE A 1 72 ? 20.920 -4.600 3.352 1.00 46.19 72 PHE A C 1
ATOM 557 O O . PHE A 1 72 ? 21.654 -3.925 4.074 1.00 46.19 72 PHE A O 1
ATOM 564 N N . LEU A 1 73 ? 20.209 -3.996 2.394 1.00 43.00 73 LEU A N 1
ATOM 565 C CA . LEU A 1 73 ? 20.286 -2.546 2.181 1.00 43.00 73 LEU A CA 1
ATOM 566 C C . LEU A 1 73 ? 19.179 -1.805 2.930 1.00 43.00 73 LEU A C 1
ATOM 568 O O . LEU A 1 73 ? 17.994 -2.097 2.812 1.00 43.00 73 LEU A O 1
ATOM 572 N N . SER A 1 74 ? 19.596 -0.785 3.678 1.00 55.81 74 SER A N 1
ATOM 573 C CA . SER A 1 74 ? 18.738 0.170 4.385 1.00 55.81 74 SER A CA 1
ATOM 574 C C . SER A 1 74 ? 17.968 1.113 3.447 1.00 55.81 74 SER A C 1
ATOM 576 O O . SER A 1 74 ? 17.106 1.864 3.907 1.00 55.81 74 SER A O 1
ATOM 578 N N . CYS A 1 75 ? 18.248 1.075 2.139 1.00 65.44 75 CYS A N 1
ATOM 579 C CA . CYS A 1 75 ? 17.575 1.851 1.105 1.00 65.44 75 CYS A CA 1
ATOM 580 C C . CYS A 1 75 ? 17.143 0.960 -0.070 1.00 65.44 75 CYS A C 1
ATOM 582 O O . CYS A 1 75 ? 17.883 0.095 -0.531 1.00 65.44 75 CYS A O 1
ATOM 584 N N . THR A 1 76 ? 15.922 1.173 -0.565 1.00 70.94 76 THR A N 1
ATOM 585 C CA . THR A 1 76 ? 15.405 0.462 -1.740 1.00 70.94 76 THR A CA 1
ATOM 586 C C . THR A 1 76 ? 16.137 0.935 -2.994 1.00 70.94 76 THR A C 1
ATOM 588 O O . THR A 1 76 ? 16.039 2.108 -3.361 1.00 70.94 76 THR A O 1
ATOM 591 N N . ASP A 1 77 ? 16.826 0.024 -3.684 1.00 85.62 77 ASP A N 1
ATOM 592 C CA . ASP A 1 77 ? 17.401 0.283 -5.006 1.00 85.62 77 ASP A CA 1
ATOM 593 C C . ASP A 1 77 ? 16.281 0.372 -6.060 1.00 85.62 77 ASP A C 1
ATOM 595 O O . ASP A 1 77 ? 15.876 -0.614 -6.681 1.00 85.62 77 ASP A O 1
ATOM 599 N N . TYR A 1 78 ? 15.744 1.583 -6.246 1.00 86.31 78 TYR A N 1
ATOM 600 C CA . TYR A 1 78 ? 14.649 1.843 -7.185 1.00 86.31 78 TYR A CA 1
ATOM 601 C C . TYR A 1 78 ? 15.025 1.612 -8.650 1.00 86.31 78 TYR A C 1
ATOM 603 O O . TYR A 1 78 ? 14.128 1.419 -9.468 1.00 86.31 78 TYR A O 1
ATOM 611 N N . HIS A 1 79 ? 16.315 1.640 -9.001 1.00 88.88 79 HIS A N 1
ATOM 612 C CA . HIS A 1 79 ? 16.738 1.345 -10.367 1.00 88.88 79 HIS A CA 1
ATOM 613 C C . HIS A 1 79 ? 16.618 -0.148 -10.653 1.00 88.88 79 HIS A C 1
ATOM 615 O O . HIS A 1 79 ? 15.959 -0.544 -11.615 1.00 88.88 79 HIS A O 1
ATOM 621 N N . ARG A 1 80 ? 17.171 -0.977 -9.765 1.00 90.12 80 ARG A N 1
ATOM 622 C CA . ARG A 1 80 ? 17.052 -2.430 -9.883 1.00 90.12 80 ARG A CA 1
ATOM 623 C C . ARG A 1 80 ? 15.599 -2.896 -9.764 1.00 90.12 80 ARG A C 1
ATOM 625 O O . ARG A 1 80 ? 15.182 -3.804 -10.481 1.00 90.12 80 ARG A O 1
ATOM 632 N N . LEU A 1 81 ? 14.817 -2.253 -8.896 1.00 91.81 81 LEU A N 1
ATOM 633 C CA . LEU A 1 81 ? 13.389 -2.530 -8.749 1.00 91.81 81 LEU A CA 1
ATOM 634 C C . LEU A 1 81 ? 12.598 -2.224 -10.023 1.00 91.81 81 LEU A C 1
ATOM 636 O O . LEU A 1 81 ? 11.771 -3.037 -10.423 1.00 91.81 81 LEU A O 1
ATOM 640 N N . GLU A 1 82 ? 12.852 -1.085 -10.666 1.00 93.94 82 GLU A N 1
ATOM 641 C CA . GLU A 1 82 ? 12.228 -0.746 -11.948 1.00 93.94 82 GLU A CA 1
ATOM 642 C C . GLU A 1 82 ? 12.567 -1.771 -13.028 1.00 93.94 82 GLU A C 1
ATOM 644 O O . GLU A 1 82 ? 11.664 -2.242 -13.715 1.00 93.94 82 GLU A O 1
ATOM 649 N N . GLN A 1 83 ? 13.837 -2.163 -13.152 1.00 93.75 83 GLN A N 1
ATOM 650 C CA . GLN A 1 83 ? 14.248 -3.176 -14.126 1.00 93.75 83 GLN A CA 1
ATOM 651 C C . GLN A 1 83 ? 13.518 -4.504 -13.903 1.00 93.75 83 GLN A C 1
ATOM 653 O O . GLN A 1 83 ? 12.981 -5.075 -14.850 1.00 93.75 83 GLN A O 1
ATOM 658 N N . LEU A 1 84 ? 13.456 -4.974 -12.654 1.00 94.44 84 LEU A N 1
ATOM 659 C CA . LEU A 1 84 ? 12.774 -6.221 -12.316 1.00 94.44 84 LEU A CA 1
ATOM 660 C C . LEU A 1 84 ? 11.258 -6.124 -12.535 1.00 94.44 84 LEU A C 1
ATOM 662 O O . LEU A 1 84 ? 10.649 -7.054 -13.059 1.00 94.44 84 LEU A O 1
ATOM 666 N N . PHE A 1 85 ? 10.646 -4.994 -12.175 1.00 95.81 85 PHE A N 1
ATOM 667 C CA . PHE A 1 85 ? 9.227 -4.754 -12.422 1.00 95.81 85 PHE A CA 1
ATOM 668 C C . PHE A 1 85 ? 8.913 -4.750 -13.920 1.00 95.81 85 PHE A C 1
ATOM 670 O O . PHE A 1 85 ? 8.004 -5.451 -14.350 1.00 95.81 85 PHE A O 1
ATOM 677 N N . ASN A 1 86 ? 9.701 -4.040 -14.728 1.00 95.62 86 ASN A N 1
ATOM 678 C CA . ASN A 1 86 ? 9.507 -3.964 -16.176 1.00 95.62 86 ASN A CA 1
ATOM 679 C C . ASN A 1 86 ? 9.750 -5.309 -16.881 1.00 95.62 86 ASN A C 1
ATOM 681 O O . ASN A 1 86 ? 9.188 -5.544 -17.942 1.00 95.62 86 ASN A O 1
ATOM 685 N N . GLN A 1 87 ? 10.539 -6.219 -16.306 1.00 95.38 87 GLN A N 1
ATOM 686 C CA . GLN A 1 87 ? 10.647 -7.591 -16.821 1.00 95.38 87 GLN A CA 1
ATOM 687 C C . GLN A 1 87 ? 9.360 -8.398 -16.611 1.00 95.38 87 GLN A C 1
ATOM 689 O O . GLN A 1 87 ? 9.040 -9.257 -17.428 1.00 95.38 87 GLN A O 1
ATOM 694 N N . ARG A 1 88 ? 8.625 -8.136 -15.523 1.00 95.06 88 ARG A N 1
ATOM 695 C CA . ARG A 1 88 ? 7.367 -8.830 -15.202 1.00 95.06 88 ARG A CA 1
ATOM 696 C C . ARG A 1 88 ? 6.144 -8.163 -15.833 1.00 95.06 88 ARG A C 1
ATOM 698 O O . ARG A 1 88 ? 5.219 -8.857 -16.232 1.00 95.06 88 ARG A O 1
ATOM 705 N N . CYS A 1 89 ? 6.172 -6.838 -15.958 1.00 92.44 89 CYS A N 1
ATOM 706 C CA . CYS A 1 89 ? 5.114 -6.008 -16.533 1.00 92.44 89 CYS A CA 1
ATOM 707 C C . CYS A 1 89 ? 5.682 -5.086 -17.632 1.00 92.44 89 CYS A C 1
ATOM 709 O O . CYS A 1 89 ? 5.731 -3.864 -17.442 1.00 92.44 89 CYS A O 1
ATOM 711 N N . PRO A 1 90 ? 6.121 -5.637 -18.781 1.00 89.06 90 PRO A N 1
ATOM 712 C CA . PRO A 1 90 ? 6.828 -4.873 -19.814 1.00 89.06 90 PRO A CA 1
ATOM 713 C C . PRO A 1 90 ? 5.994 -3.746 -20.425 1.00 89.06 90 PRO A C 1
ATOM 715 O O . PRO A 1 90 ? 6.533 -2.691 -20.748 1.00 89.06 90 PRO A O 1
ATOM 718 N N . GLU A 1 91 ? 4.678 -3.927 -20.527 1.00 89.19 91 GLU A N 1
ATOM 719 C CA . GLU A 1 91 ? 3.777 -2.936 -21.127 1.00 89.19 91 GLU A CA 1
ATOM 720 C C . GLU A 1 91 ? 3.526 -1.720 -20.225 1.00 89.19 91 GLU A C 1
ATOM 722 O O . GLU A 1 91 ? 3.162 -0.651 -20.714 1.00 89.19 91 GLU A O 1
ATOM 727 N N . LYS A 1 92 ? 3.720 -1.851 -18.905 1.00 90.69 92 LYS A N 1
ATOM 728 C CA . LYS A 1 92 ? 3.357 -0.794 -17.954 1.00 90.69 92 LYS A CA 1
ATOM 729 C C . LYS A 1 92 ? 4.377 0.335 -17.901 1.00 90.69 92 LYS A C 1
ATOM 731 O O . LYS A 1 92 ? 3.989 1.497 -17.811 1.00 90.69 92 LYS A O 1
ATOM 736 N N . ASN A 1 93 ? 5.658 -0.035 -17.864 1.00 89.06 93 ASN A N 1
ATOM 737 C CA . ASN A 1 93 ? 6.832 0.837 -17.761 1.00 89.06 93 ASN A CA 1
ATOM 738 C C . ASN A 1 93 ? 6.589 2.194 -17.048 1.00 89.06 93 ASN A C 1
ATOM 740 O O . ASN A 1 93 ? 6.690 3.258 -17.661 1.00 89.06 93 ASN A O 1
ATOM 744 N N . PRO A 1 94 ? 6.238 2.183 -15.749 1.00 88.50 94 PRO A N 1
ATOM 745 C CA . PRO A 1 94 ? 5.736 3.370 -15.055 1.00 88.50 94 PRO A CA 1
ATOM 746 C C . PRO A 1 94 ? 6.839 4.367 -14.659 1.00 88.50 94 PRO A C 1
ATOM 748 O O . PRO A 1 94 ? 6.541 5.491 -14.252 1.00 88.50 94 PRO A O 1
ATOM 751 N N . GLY A 1 95 ? 8.109 3.972 -14.750 1.00 90.00 95 GLY A N 1
ATOM 752 C CA . GLY A 1 95 ? 9.243 4.786 -14.329 1.00 90.00 95 GLY A CA 1
ATOM 753 C C . GLY A 1 95 ? 9.536 4.724 -12.820 1.00 90.00 95 GLY A C 1
ATOM 754 O O . GLY A 1 95 ? 8.635 4.579 -11.985 1.00 90.00 95 GLY A O 1
ATOM 755 N N . ARG A 1 96 ? 10.805 4.929 -12.437 1.00 87.94 96 ARG A N 1
ATOM 756 C CA . ARG A 1 96 ? 11.274 4.933 -11.026 1.00 87.94 96 ARG A CA 1
ATOM 757 C C . ARG A 1 96 ? 10.476 5.843 -10.098 1.00 87.94 96 ARG A C 1
ATOM 759 O O . ARG A 1 96 ? 10.216 5.485 -8.951 1.00 87.94 96 ARG A O 1
ATOM 766 N N . VAL A 1 97 ? 10.094 7.028 -10.575 1.00 85.25 97 VAL A N 1
ATOM 767 C CA . VAL A 1 97 ? 9.369 8.020 -9.764 1.00 85.25 97 VAL A CA 1
ATOM 768 C C . VAL A 1 97 ? 7.986 7.497 -9.381 1.00 85.25 97 VAL A C 1
ATOM 770 O O . VAL A 1 97 ? 7.596 7.585 -8.214 1.00 85.25 97 VAL A O 1
ATOM 773 N N . ALA A 1 98 ? 7.258 6.904 -10.331 1.00 89.75 98 ALA A N 1
ATOM 774 C CA . ALA A 1 98 ? 5.943 6.335 -10.065 1.00 89.75 98 ALA A CA 1
ATOM 775 C C . ALA A 1 98 ? 6.033 5.103 -9.158 1.00 89.75 98 ALA A C 1
ATOM 777 O O . ALA A 1 98 ? 5.235 4.984 -8.228 1.00 89.75 98 ALA A O 1
ATOM 778 N N . ILE A 1 99 ? 7.035 4.242 -9.371 1.00 92.00 99 ILE A N 1
ATOM 779 C CA . ILE A 1 99 ? 7.324 3.086 -8.507 1.00 92.00 99 ILE A CA 1
ATOM 780 C C . ILE A 1 99 ? 7.589 3.537 -7.067 1.00 92.00 99 ILE A C 1
ATOM 782 O O . ILE A 1 99 ? 6.955 3.045 -6.133 1.00 92.00 99 ILE A O 1
ATOM 786 N N . SER A 1 100 ? 8.481 4.514 -6.876 1.00 88.44 100 SER A N 1
ATOM 787 C CA . SER A 1 100 ? 8.808 5.035 -5.545 1.00 88.44 100 SER A CA 1
ATOM 788 C C . SER A 1 100 ? 7.594 5.652 -4.861 1.00 88.44 100 SER A C 1
ATOM 790 O O . SER A 1 100 ? 7.313 5.357 -3.698 1.00 88.44 100 SER A O 1
ATOM 792 N N . SER A 1 101 ? 6.835 6.470 -5.591 1.00 88.69 101 SER A N 1
ATOM 793 C CA . SER A 1 101 ? 5.613 7.089 -5.079 1.00 88.69 101 SER A CA 1
ATOM 794 C C . SER A 1 101 ? 4.581 6.042 -4.651 1.00 88.69 101 SER A C 1
ATOM 796 O O . SER A 1 101 ? 4.024 6.131 -3.551 1.00 88.69 101 SER A O 1
ATOM 798 N N . LYS A 1 102 ? 4.381 5.000 -5.468 1.00 94.00 102 LYS A N 1
ATOM 799 C CA . LYS A 1 102 ? 3.457 3.907 -5.161 1.00 94.00 102 LYS A CA 1
ATOM 800 C C . LYS A 1 102 ? 3.891 3.121 -3.925 1.00 94.00 102 LYS A C 1
ATOM 802 O O . LYS A 1 102 ? 3.075 2.941 -3.025 1.00 94.00 102 LYS A O 1
ATOM 807 N N . LEU A 1 103 ? 5.161 2.729 -3.823 1.00 92.25 103 LEU A N 1
ATOM 808 C CA . LEU A 1 103 ? 5.664 2.020 -2.641 1.00 92.25 103 LEU A CA 1
ATOM 809 C C . LEU A 1 103 ? 5.535 2.847 -1.360 1.00 92.25 103 LEU A C 1
ATOM 811 O O . LEU A 1 103 ? 5.096 2.328 -0.335 1.00 92.25 103 LEU A O 1
ATOM 815 N N . LYS A 1 104 ? 5.856 4.145 -1.415 1.00 89.00 104 LYS A N 1
ATOM 816 C CA . LYS A 1 104 ? 5.663 5.055 -0.276 1.00 89.00 104 LYS A CA 1
ATOM 817 C C . LYS A 1 104 ? 4.189 5.149 0.130 1.00 89.00 104 LYS A C 1
ATOM 819 O O . LYS A 1 104 ? 3.892 5.226 1.320 1.00 89.00 104 LYS A O 1
ATOM 824 N N . ALA A 1 105 ? 3.264 5.154 -0.833 1.00 90.56 105 ALA A N 1
ATOM 825 C CA . ALA A 1 105 ? 1.830 5.151 -0.553 1.00 90.56 105 ALA A CA 1
ATOM 826 C C . ALA A 1 105 ? 1.379 3.843 0.118 1.00 90.56 105 ALA A C 1
ATOM 828 O O . ALA A 1 105 ? 0.756 3.909 1.175 1.00 90.56 105 ALA A O 1
ATOM 829 N N . LEU A 1 106 ? 1.764 2.686 -0.433 1.00 93.94 106 LEU A N 1
ATOM 830 C CA . LEU A 1 106 ? 1.444 1.367 0.128 1.00 93.94 106 LEU A CA 1
ATOM 831 C C . LEU A 1 106 ? 1.985 1.207 1.554 1.00 93.94 106 LEU A C 1
ATOM 833 O O . LEU A 1 106 ? 1.243 0.830 2.458 1.00 93.94 106 LEU A O 1
ATOM 837 N N . LYS A 1 107 ? 3.255 1.569 1.780 1.00 90.88 107 LYS A N 1
ATOM 838 C CA . LYS A 1 107 ? 3.876 1.530 3.111 1.00 90.88 107 LYS A CA 1
ATOM 839 C C . LYS A 1 107 ? 3.136 2.417 4.111 1.00 90.88 107 LYS A C 1
ATOM 841 O O . LYS A 1 107 ? 2.927 2.011 5.247 1.00 90.88 107 LYS A O 1
ATOM 846 N N . ARG A 1 108 ? 2.745 3.627 3.704 1.00 90.25 108 ARG A N 1
ATOM 847 C CA . ARG A 1 108 ? 2.018 4.558 4.575 1.00 90.25 108 ARG A CA 1
ATOM 848 C C . ARG A 1 108 ? 0.640 4.025 4.955 1.00 90.25 108 ARG A C 1
ATOM 850 O O . ARG A 1 108 ? 0.292 4.079 6.125 1.00 90.25 108 ARG A O 1
ATOM 857 N N . ASP A 1 109 ? -0.119 3.510 3.990 1.00 93.06 109 ASP A N 1
ATOM 858 C CA . ASP A 1 109 ? -1.439 2.930 4.270 1.00 93.06 109 ASP A CA 1
ATOM 859 C C . ASP A 1 109 ? -1.334 1.723 5.203 1.00 93.06 109 ASP A C 1
ATOM 861 O O . ASP A 1 109 ? -2.120 1.605 6.137 1.00 93.06 109 ASP A O 1
ATOM 865 N N . PHE A 1 110 ? -0.314 0.883 5.008 1.00 93.88 110 PHE A N 1
ATOM 866 C CA . PHE A 1 110 ? -0.014 -0.223 5.911 1.00 93.88 110 PHE A CA 1
ATOM 867 C C . PHE A 1 110 ? 0.331 0.245 7.332 1.00 93.88 110 PHE A C 1
ATOM 869 O O . PHE A 1 110 ? -0.235 -0.273 8.288 1.00 93.88 110 PHE A O 1
ATOM 876 N N . ILE A 1 111 ? 1.219 1.236 7.487 1.00 91.62 111 ILE A N 1
ATOM 877 C CA . ILE A 1 111 ? 1.595 1.768 8.809 1.00 91.62 111 ILE A CA 1
ATOM 878 C C . ILE A 1 111 ? 0.370 2.325 9.535 1.00 91.62 111 ILE A C 1
ATOM 880 O O . ILE A 1 111 ? 0.149 1.977 10.691 1.00 91.62 111 ILE A O 1
ATOM 884 N N . HIS A 1 112 ? -0.443 3.134 8.850 1.00 93.69 112 HIS A N 1
ATOM 885 C CA . HIS A 1 112 ? -1.669 3.681 9.429 1.00 93.69 112 HIS A CA 1
ATOM 886 C C . HIS A 1 112 ? -2.629 2.559 9.842 1.00 93.69 112 HIS A C 1
ATOM 888 O O . HIS A 1 112 ? -3.190 2.605 10.930 1.00 93.69 112 HIS A O 1
ATOM 894 N N . ALA A 1 113 ? -2.797 1.528 9.008 1.00 94.56 113 ALA A N 1
ATOM 895 C CA . ALA A 1 113 ? -3.646 0.394 9.346 1.00 94.56 113 ALA A CA 1
ATOM 896 C C . ALA A 1 113 ? -3.133 -0.347 10.590 1.00 94.56 113 ALA A C 1
ATOM 898 O O . ALA A 1 113 ? -3.912 -0.585 11.501 1.00 94.56 113 ALA A O 1
ATOM 899 N N . ILE A 1 114 ? -1.835 -0.649 10.688 1.00 93.75 114 ILE A N 1
ATOM 900 C CA . ILE A 1 114 ? -1.251 -1.301 11.874 1.00 93.75 114 ILE A CA 1
ATOM 901 C C . ILE A 1 114 ? -1.434 -0.457 13.139 1.00 93.75 114 ILE A C 1
ATOM 903 O O . ILE A 1 114 ? -1.769 -0.999 14.191 1.00 93.75 114 ILE A O 1
ATOM 907 N N . GLU A 1 115 ? -1.246 0.858 13.043 1.00 93.00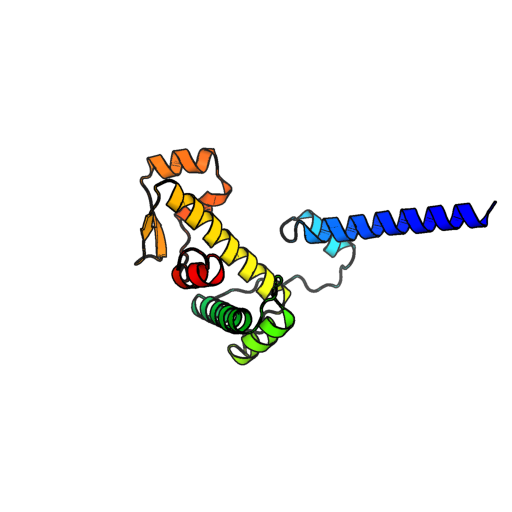 115 GLU A N 1
ATOM 908 C CA . GLU A 1 115 ? -1.492 1.779 14.155 1.00 93.00 115 GLU A CA 1
ATOM 909 C C . GLU A 1 115 ? -2.953 1.722 14.610 1.00 93.00 115 GLU A C 1
ATOM 911 O O . GLU A 1 115 ? -3.224 1.617 15.803 1.00 93.00 115 GLU A O 1
ATOM 916 N N . MET A 1 116 ? -3.900 1.703 13.672 1.00 94.44 116 MET A N 1
ATOM 917 C CA . MET A 1 116 ? -5.318 1.552 13.997 1.00 94.44 116 MET A CA 1
ATOM 918 C C . MET A 1 116 ? -5.609 0.197 14.649 1.00 94.44 116 MET A C 1
ATOM 920 O O . MET A 1 116 ? -6.296 0.142 15.666 1.00 94.44 116 MET A O 1
ATOM 924 N N . LEU A 1 117 ? -5.045 -0.897 14.131 1.00 94.31 117 LEU A N 1
ATOM 925 C CA . LEU A 1 117 ? -5.221 -2.229 14.722 1.00 94.31 117 LEU A CA 1
ATOM 926 C C . LEU A 1 117 ? -4.704 -2.298 16.166 1.00 94.31 117 LEU A C 1
ATOM 928 O O . LEU A 1 117 ? -5.328 -2.926 17.018 1.00 94.31 117 LEU A O 1
ATOM 932 N N . ALA A 1 118 ? -3.607 -1.602 16.471 1.00 93.06 118 ALA A N 1
ATOM 933 C CA . ALA A 1 118 ? -3.093 -1.494 17.836 1.00 93.06 118 ALA A CA 1
ATOM 934 C C . ALA A 1 118 ? -4.024 -0.706 18.781 1.00 93.06 118 ALA A C 1
ATOM 936 O O . ALA A 1 118 ? -3.894 -0.822 19.998 1.00 93.06 118 ALA A O 1
ATOM 937 N N . ASN A 1 119 ? -4.971 0.062 18.235 1.00 93.19 119 ASN A N 1
ATOM 938 C CA . ASN A 1 119 ? -5.925 0.894 18.970 1.00 93.19 119 ASN A CA 1
ATOM 939 C C . ASN A 1 119 ? -7.367 0.356 18.904 1.00 93.19 119 ASN A C 1
ATOM 941 O O . ASN A 1 119 ? -8.329 1.111 19.030 1.00 93.19 119 ASN A O 1
ATOM 945 N N . GLY A 1 120 ? -7.527 -0.959 18.724 1.00 93.31 120 GLY A N 1
ATOM 946 C CA . GLY A 1 120 ? -8.822 -1.635 18.850 1.00 93.31 120 GLY A CA 1
ATOM 947 C C . GLY A 1 120 ? -9.622 -1.761 17.555 1.00 93.31 120 GLY A C 1
ATOM 948 O O . GLY A 1 120 ? -10.711 -2.333 17.578 1.00 93.31 120 GLY A O 1
ATOM 949 N N . PHE A 1 121 ? -9.091 -1.289 16.425 1.00 96.31 121 PHE A N 1
ATOM 950 C CA . PHE A 1 121 ? -9.633 -1.657 15.119 1.00 96.31 121 PHE A CA 1
ATOM 951 C C . PHE A 1 121 ? -9.269 -3.105 14.771 1.00 96.31 121 PHE A C 1
ATOM 953 O O . PHE A 1 121 ? -8.339 -3.698 15.322 1.00 96.31 121 PHE A O 1
ATOM 960 N N . THR A 1 122 ? -9.981 -3.669 13.803 1.00 96.12 122 THR A N 1
ATOM 961 C CA . THR A 1 122 ? -9.705 -4.998 13.246 1.00 96.12 122 THR A CA 1
ATOM 962 C C . THR A 1 122 ? -9.498 -4.904 11.737 1.00 96.12 122 THR A C 1
ATOM 964 O O . THR A 1 122 ? -9.841 -3.900 11.117 1.00 96.12 122 THR A O 1
ATOM 967 N N . PHE A 1 123 ? -8.869 -5.912 11.131 1.00 96.12 123 PHE A N 1
ATOM 968 C CA . PHE A 1 123 ? -8.694 -5.967 9.681 1.00 96.12 123 PHE A CA 1
ATOM 969 C C . PHE A 1 123 ? -9.581 -7.067 9.112 1.00 96.12 123 PHE A C 1
ATOM 971 O O . PHE A 1 123 ? -9.406 -8.244 9.438 1.00 96.12 123 PHE A O 1
ATOM 978 N N . ASN A 1 124 ? -10.515 -6.693 8.245 1.00 95.88 124 ASN A N 1
ATOM 979 C CA . ASN A 1 124 ? -11.363 -7.643 7.552 1.00 95.88 124 ASN A CA 1
ATOM 980 C C . ASN A 1 124 ? -10.625 -8.217 6.344 1.00 95.88 124 ASN A C 1
ATOM 982 O O . ASN A 1 124 ? -10.343 -7.532 5.358 1.00 95.88 124 ASN A O 1
ATOM 986 N N . ASN A 1 125 ? -10.330 -9.513 6.422 1.00 93.69 125 ASN A N 1
ATOM 987 C CA . ASN A 1 125 ? -9.605 -10.240 5.390 1.00 93.69 125 ASN A CA 1
ATOM 988 C C . ASN A 1 125 ? -10.429 -10.544 4.131 1.00 93.69 125 ASN A C 1
ATOM 990 O O . ASN A 1 125 ? -9.818 -10.866 3.110 1.00 93.69 125 ASN A O 1
ATOM 994 N N . GLU A 1 126 ? -11.757 -10.455 4.170 1.00 93.56 126 GLU A N 1
ATOM 995 C CA . GLU A 1 126 ? -12.629 -10.700 3.014 1.00 93.56 126 GLU A CA 1
ATOM 996 C C . GLU A 1 126 ? -12.684 -9.467 2.114 1.00 93.56 126 GLU A C 1
ATOM 998 O O . GLU A 1 126 ? -12.333 -9.542 0.937 1.00 93.56 126 GLU A O 1
ATOM 1003 N N . ILE A 1 127 ? -13.025 -8.309 2.686 1.00 94.19 127 ILE A N 1
ATOM 1004 C CA . ILE A 1 127 ? -13.095 -7.035 1.948 1.00 94.19 127 ILE A CA 1
ATOM 1005 C C . ILE A 1 127 ? -11.753 -6.290 1.899 1.00 94.19 127 ILE A C 1
ATOM 1007 O O . ILE A 1 127 ? -11.627 -5.281 1.208 1.00 94.19 127 ILE A O 1
ATOM 1011 N N . LYS A 1 128 ? -10.736 -6.795 2.610 1.00 96.06 128 LYS A N 1
ATOM 1012 C CA . LYS A 1 128 ? -9.378 -6.233 2.698 1.00 96.06 128 LYS A CA 1
ATOM 1013 C C . LYS A 1 128 ? -9.348 -4.817 3.277 1.00 96.06 128 LYS A C 1
ATOM 1015 O O . LYS A 1 128 ? -8.614 -3.974 2.771 1.00 96.06 128 LYS A O 1
ATOM 1020 N N . MET A 1 129 ? -10.129 -4.528 4.315 1.00 96.44 129 MET A N 1
ATOM 1021 C CA . MET A 1 129 ? -10.266 -3.177 4.884 1.00 96.44 129 MET A CA 1
ATOM 1022 C C . MET A 1 129 ? -10.099 -3.158 6.401 1.00 96.44 129 MET A C 1
ATOM 1024 O O . MET A 1 129 ? -10.249 -4.177 7.067 1.00 96.44 129 MET A O 1
ATOM 1028 N N . VAL A 1 130 ? -9.797 -1.977 6.942 1.00 95.69 130 VAL A N 1
ATOM 1029 C CA . VAL A 1 130 ? -9.845 -1.735 8.388 1.00 95.69 130 VAL A CA 1
ATOM 1030 C C . VAL A 1 130 ? -11.305 -1.557 8.804 1.00 95.69 130 VAL A C 1
ATOM 1032 O O . VAL A 1 130 ? -12.033 -0.778 8.193 1.00 95.69 130 VAL A O 1
ATOM 1035 N N . GLU A 1 131 ? -11.716 -2.259 9.852 1.00 95.12 131 GLU A N 1
ATOM 1036 C CA . GLU A 1 131 ? -13.061 -2.229 10.416 1.00 95.12 131 GLU A CA 1
ATOM 1037 C C . GLU A 1 131 ? -13.034 -1.851 11.895 1.00 95.12 131 GLU A C 1
ATOM 1039 O O . GLU A 1 131 ? -12.092 -2.147 12.634 1.00 95.12 131 GLU A O 1
ATOM 1044 N N . GLY A 1 132 ? -14.103 -1.199 12.331 1.00 94.25 132 GLY A N 1
ATOM 1045 C CA . GLY A 1 132 ? -14.318 -0.801 13.713 1.00 94.25 132 GLY A CA 1
ATOM 1046 C C . GLY A 1 132 ? -15.717 -0.204 13.879 1.00 94.25 132 GLY A C 1
ATOM 1047 O O . GLY A 1 132 ? -16.331 0.161 12.871 1.00 94.25 132 GLY A O 1
ATOM 1048 N N . PRO A 1 133 ? -16.227 -0.106 15.117 1.00 94.94 133 PRO A N 1
ATOM 1049 C CA . PRO A 1 133 ? -17.476 0.595 15.409 1.00 94.94 133 PRO A CA 1
ATOM 1050 C C . PRO A 1 133 ? -17.446 2.042 14.903 1.00 94.94 133 PRO A C 1
ATOM 1052 O O . PRO A 1 133 ? -16.383 2.667 14.869 1.00 94.94 133 PRO A O 1
ATOM 1055 N N . GLU A 1 134 ? -18.601 2.590 14.529 1.00 93.94 134 GLU A N 1
ATOM 1056 C CA . GLU A 1 134 ? -18.687 3.964 14.013 1.00 93.94 134 GLU A CA 1
ATOM 1057 C C . GLU A 1 134 ? -18.214 4.977 15.063 1.00 93.94 134 GLU A C 1
ATOM 1059 O O . GLU A 1 134 ? -17.460 5.890 14.739 1.00 93.94 134 GLU A O 1
ATOM 1064 N N . GLU A 1 135 ? -18.535 4.751 16.339 1.00 94.06 135 GLU A N 1
ATOM 1065 C CA . GLU A 1 135 ? -18.111 5.609 17.449 1.00 94.06 135 GLU A CA 1
ATOM 1066 C C . GLU A 1 135 ? -16.582 5.624 17.604 1.00 94.06 135 GLU A C 1
ATOM 1068 O O . GLU A 1 135 ? -15.982 6.655 17.920 1.00 94.06 135 GLU A O 1
ATOM 1073 N N . LEU A 1 136 ? -15.934 4.481 17.345 1.00 94.75 136 LEU A N 1
ATOM 1074 C CA . LEU A 1 136 ? -14.477 4.371 17.362 1.00 94.75 136 LEU A CA 1
ATOM 1075 C C . LEU A 1 136 ? -13.860 5.127 16.179 1.00 94.75 136 LEU A C 1
ATOM 1077 O O . LEU A 1 136 ? -12.859 5.822 16.353 1.00 94.75 136 LEU A O 1
ATOM 1081 N N . TRP A 1 137 ? -14.468 5.038 14.991 1.00 93.81 137 TRP A N 1
ATOM 1082 C CA . TRP A 1 137 ? -14.059 5.829 13.827 1.00 93.81 137 TRP A CA 1
ATOM 1083 C C . TRP A 1 137 ? -14.185 7.332 14.081 1.00 93.81 137 TRP A C 1
ATOM 1085 O O . TRP A 1 137 ? -13.241 8.067 13.799 1.00 93.81 137 TRP A O 1
ATOM 1095 N N . GLU A 1 138 ? -15.310 7.796 14.621 1.00 93.19 138 GLU A N 1
ATOM 1096 C CA . GLU A 1 138 ? -15.530 9.216 14.912 1.00 93.19 138 GLU A CA 1
ATOM 1097 C C . GLU A 1 138 ? -14.494 9.760 15.902 1.00 93.19 138 GLU A C 1
ATOM 1099 O O . GLU A 1 138 ? -13.854 10.779 15.626 1.00 93.19 138 GLU A O 1
ATOM 1104 N N . ALA A 1 139 ? -14.267 9.057 17.016 1.00 93.19 139 ALA A N 1
ATOM 1105 C CA . ALA A 1 139 ? -13.272 9.452 18.010 1.00 93.19 139 ALA A CA 1
ATOM 1106 C C . ALA A 1 139 ? -11.844 9.448 17.437 1.00 93.19 139 ALA A C 1
ATOM 1108 O O . ALA A 1 139 ? -11.061 10.363 17.704 1.00 93.19 139 ALA A O 1
ATOM 1109 N N . TRP A 1 140 ? -11.507 8.447 16.617 1.00 93.94 140 TRP A N 1
ATOM 1110 C CA . TRP A 1 140 ? -10.191 8.334 15.989 1.00 93.94 140 TRP A CA 1
ATOM 1111 C C . TRP A 1 140 ? -9.926 9.470 14.995 1.00 93.94 140 TRP A C 1
ATOM 1113 O O . TRP A 1 140 ? -8.868 10.105 15.025 1.00 93.94 140 TRP A O 1
ATOM 1123 N N . LEU A 1 141 ? -10.891 9.768 14.122 1.00 93.19 141 LEU A N 1
ATOM 1124 C CA . LEU A 1 141 ? -10.726 10.768 13.065 1.00 93.19 141 LEU A CA 1
ATOM 1125 C C . LEU A 1 141 ? -10.662 12.206 13.590 1.00 93.19 141 LEU A C 1
ATOM 1127 O O . LEU A 1 141 ? -10.056 13.047 12.930 1.00 93.19 141 LEU A O 1
ATOM 1131 N N . GLN A 1 142 ? -11.176 12.483 14.793 1.00 92.25 142 GLN A N 1
ATOM 1132 C CA . GLN A 1 142 ? -10.970 13.778 15.459 1.00 92.25 142 GLN A CA 1
ATOM 1133 C C . GLN A 1 142 ? -9.487 14.084 15.722 1.00 92.25 142 G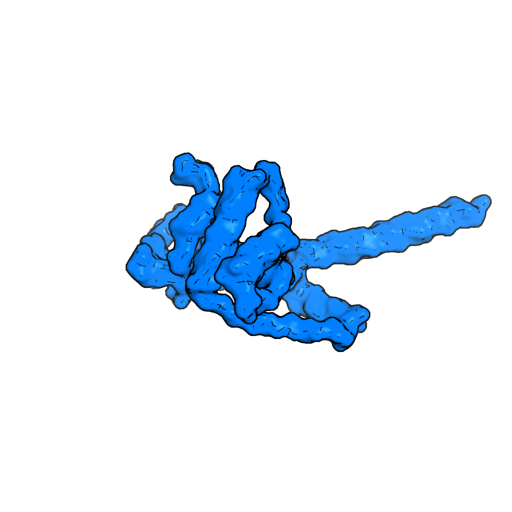LN A C 1
ATOM 1135 O O . GLN A 1 142 ? -9.092 15.249 15.721 1.00 92.25 142 GLN A O 1
ATOM 1140 N N . GLN A 1 143 ? -8.667 13.053 15.942 1.00 90.81 143 GLN A N 1
ATOM 1141 C CA . GLN A 1 143 ? -7.236 13.192 16.238 1.00 90.81 143 GLN A CA 1
ATOM 1142 C C . GLN A 1 143 ? -6.357 12.840 15.026 1.00 90.81 143 GLN A C 1
ATOM 1144 O O . GLN A 1 143 ? -5.242 13.348 14.899 1.00 90.81 143 GLN A O 1
ATOM 1149 N N . HIS A 1 144 ? -6.870 12.014 14.107 1.00 90.06 144 HIS A N 1
ATOM 1150 C CA . HIS A 1 144 ? -6.118 11.427 12.997 1.00 90.06 144 HIS A CA 1
ATOM 1151 C C . HIS A 1 144 ? -6.853 11.546 11.649 1.00 90.06 144 HIS A C 1
ATOM 1153 O O . HIS A 1 144 ? -7.056 10.551 10.951 1.00 90.06 144 HIS A O 1
ATOM 1159 N N . ASP A 1 145 ? -7.214 12.764 11.232 1.00 86.19 145 ASP A N 1
ATOM 1160 C CA . ASP A 1 145 ? -7.927 13.023 9.962 1.00 86.19 145 ASP A CA 1
ATOM 1161 C C . ASP A 1 145 ? -7.247 12.380 8.730 1.00 86.19 145 ASP A C 1
ATOM 1163 O O . ASP A 1 145 ? -7.897 11.845 7.831 1.00 86.19 145 ASP A O 1
ATOM 1167 N N . ALA A 1 146 ? -5.912 12.284 8.732 1.00 83.62 146 ALA A N 1
ATOM 1168 C CA . ALA A 1 146 ? -5.143 11.626 7.671 1.00 83.62 146 ALA A CA 1
ATOM 1169 C C . ALA A 1 146 ? -5.485 10.129 7.466 1.00 83.62 146 ALA A C 1
ATOM 1171 O O . ALA A 1 146 ? -5.105 9.544 6.441 1.00 83.62 146 ALA A O 1
ATOM 1172 N N . HIS A 1 147 ? -6.166 9.491 8.425 1.00 87.00 147 HIS A N 1
ATOM 1173 C CA . HIS A 1 147 ? -6.575 8.085 8.374 1.00 87.00 147 HIS A CA 1
ATOM 1174 C C . HIS A 1 147 ? -7.985 7.915 7.792 1.00 87.00 147 HIS A C 1
ATOM 1176 O O . HIS A 1 147 ? -8.350 6.791 7.453 1.00 87.00 147 HIS A O 1
ATOM 1182 N N . ALA A 1 148 ? -8.741 9.000 7.567 1.00 88.75 148 ALA A N 1
ATOM 1183 C CA . ALA A 1 148 ? -10.113 8.958 7.043 1.00 88.75 148 ALA A CA 1
ATOM 1184 C C . ALA A 1 148 ? -10.234 8.142 5.751 1.00 88.75 148 ALA A C 1
ATOM 1186 O O . ALA A 1 148 ? -11.197 7.403 5.551 1.00 88.75 148 ALA A O 1
ATOM 1187 N N . ARG A 1 149 ? -9.206 8.197 4.893 1.00 89.69 149 ARG A N 1
ATOM 1188 C CA . ARG A 1 149 ? -9.169 7.416 3.650 1.00 89.69 149 ARG A CA 1
ATOM 1189 C C . ARG A 1 149 ? -9.239 5.904 3.866 1.00 89.69 149 ARG A C 1
ATOM 1191 O O . ARG A 1 149 ? -9.671 5.210 2.958 1.00 89.69 149 ARG A O 1
ATOM 1198 N N . LEU A 1 150 ? -8.790 5.387 5.012 1.00 91.81 150 LEU A N 1
ATOM 1199 C CA . LEU A 1 150 ? -8.801 3.949 5.298 1.00 91.81 150 LEU A CA 1
ATOM 1200 C C . LEU A 1 150 ? -10.202 3.417 5.598 1.00 91.81 150 LEU A C 1
ATOM 1202 O O . LEU A 1 150 ? -10.415 2.217 5.466 1.00 91.81 150 LEU A O 1
ATOM 1206 N N . LYS A 1 151 ? -11.167 4.295 5.902 1.00 91.06 151 LYS A N 1
ATOM 1207 C CA . LYS A 1 151 ? -12.566 3.907 6.120 1.00 91.06 151 LYS A CA 1
ATOM 1208 C C . LYS A 1 151 ? -13.214 3.317 4.867 1.00 91.06 151 LYS A C 1
ATOM 1210 O O . LYS A 1 151 ? -14.093 2.472 4.962 1.00 91.06 151 LYS A O 1
ATOM 1215 N N . THR A 1 152 ? -12.784 3.759 3.685 1.00 92.06 152 THR A N 1
ATOM 1216 C CA . THR A 1 152 ? -13.351 3.343 2.389 1.00 92.06 152 THR A CA 1
ATOM 1217 C C . THR A 1 152 ? -12.341 2.653 1.476 1.00 92.06 152 THR A C 1
ATOM 1219 O O . THR A 1 152 ? -12.690 2.228 0.376 1.00 92.06 152 THR A O 1
ATOM 1222 N N . LYS A 1 153 ? -11.078 2.544 1.901 1.00 92.94 153 LYS A N 1
ATOM 1223 C CA . LYS A 1 153 ? -9.992 2.035 1.066 1.00 92.94 153 LYS A CA 1
ATOM 1224 C C . LYS A 1 153 ? -9.609 0.608 1.435 1.00 92.94 153 LYS A C 1
ATOM 1226 O O . LYS A 1 153 ? -9.151 0.350 2.544 1.00 92.94 153 LYS A O 1
ATOM 1231 N N . ALA A 1 154 ? -9.665 -0.273 0.442 1.00 94.88 154 ALA A N 1
ATOM 1232 C CA . ALA A 1 154 ? -9.074 -1.600 0.523 1.00 94.88 154 ALA A CA 1
ATOM 1233 C C . ALA A 1 154 ? -7.535 -1.553 0.500 1.00 94.88 154 ALA A C 1
ATOM 1235 O O . ALA A 1 154 ? -6.919 -0.753 -0.212 1.00 94.88 154 ALA A O 1
ATOM 1236 N N . ILE A 1 155 ? -6.921 -2.472 1.241 1.00 96.12 155 ILE A N 1
ATOM 1237 C CA . ILE A 1 155 ? -5.492 -2.785 1.272 1.00 96.12 155 ILE A CA 1
ATOM 1238 C C . ILE A 1 155 ? -5.338 -4.267 0.883 1.00 96.12 155 ILE A C 1
ATOM 1240 O O . ILE A 1 155 ? -5.139 -5.122 1.749 1.00 96.12 155 ILE A O 1
ATOM 1244 N N . PRO A 1 156 ? -5.444 -4.616 -0.415 1.00 95.81 156 PRO A N 1
ATOM 1245 C CA . PRO A 1 156 ? -5.486 -6.014 -0.854 1.00 95.81 156 PRO A CA 1
ATOM 1246 C C . PRO A 1 156 ? -4.268 -6.834 -0.418 1.00 95.81 156 PRO A C 1
ATOM 1248 O O . PRO A 1 156 ? -4.388 -8.006 -0.065 1.00 95.81 156 PRO A O 1
ATOM 1251 N N . HIS A 1 157 ? -3.103 -6.185 -0.384 1.00 95.94 157 HIS A N 1
ATOM 1252 C CA . HIS A 1 157 ? -1.806 -6.808 -0.125 1.00 95.94 157 HIS A CA 1
ATOM 1253 C C . HIS A 1 157 ? -1.362 -6.728 1.339 1.00 95.94 157 HIS A C 1
ATOM 1255 O O . HIS A 1 157 ? -0.168 -6.803 1.613 1.00 95.94 157 HIS A O 1
ATOM 1261 N N . PHE A 1 158 ? -2.290 -6.560 2.288 1.00 94.25 158 PHE A N 1
ATOM 1262 C CA . PHE A 1 158 ? -1.970 -6.336 3.706 1.00 94.25 158 PHE A CA 1
ATOM 1263 C C . PHE A 1 158 ? -0.972 -7.356 4.281 1.00 94.25 158 PHE A C 1
ATOM 1265 O O . PHE A 1 158 ? 0.045 -6.969 4.853 1.00 94.25 158 PHE A O 1
ATOM 1272 N N . ASN A 1 159 ? -1.196 -8.651 4.041 1.00 91.88 159 ASN A N 1
ATOM 1273 C CA . ASN A 1 159 ? -0.320 -9.718 4.542 1.00 91.88 159 ASN A CA 1
ATOM 1274 C C . ASN A 1 159 ? 1.093 -9.645 3.941 1.00 91.88 159 ASN A C 1
ATOM 1276 O O . ASN A 1 159 ? 2.082 -9.829 4.643 1.00 91.88 159 ASN A O 1
ATOM 1280 N N . VAL A 1 160 ? 1.203 -9.339 2.645 1.00 92.00 160 VAL A N 1
ATOM 1281 C CA . VAL A 1 160 ? 2.500 -9.185 1.965 1.00 92.00 160 VAL A CA 1
ATOM 1282 C C . VAL A 1 160 ? 3.234 -7.955 2.505 1.00 92.00 160 VAL A C 1
ATOM 1284 O O . VAL A 1 160 ? 4.429 -8.009 2.788 1.00 92.00 160 VAL A O 1
ATOM 1287 N N . LEU A 1 161 ? 2.508 -6.854 2.715 1.00 92.00 161 LEU A N 1
ATOM 1288 C CA . LEU A 1 161 ? 3.043 -5.627 3.306 1.00 92.00 161 LEU A CA 1
ATOM 1289 C C . LEU A 1 161 ? 3.556 -5.864 4.732 1.00 92.00 161 LEU A C 1
ATOM 1291 O O . LEU A 1 161 ? 4.592 -5.308 5.091 1.00 92.00 161 LEU A O 1
ATOM 1295 N N . GLN A 1 162 ? 2.891 -6.721 5.510 1.00 89.88 162 GLN A N 1
ATOM 1296 C CA . GLN A 1 162 ? 3.343 -7.114 6.843 1.00 89.88 162 GLN A CA 1
ATOM 1297 C C . GLN A 1 162 ? 4.691 -7.833 6.809 1.00 89.88 162 GLN A C 1
ATOM 1299 O O . GLN A 1 162 ? 5.597 -7.437 7.541 1.00 89.88 162 GLN A O 1
ATOM 1304 N N . VAL A 1 163 ? 4.861 -8.800 5.906 1.00 87.88 163 VAL A N 1
ATOM 1305 C CA . VAL A 1 163 ? 6.137 -9.513 5.731 1.00 87.88 163 VAL A CA 1
ATOM 1306 C C . VAL A 1 163 ? 7.255 -8.553 5.306 1.00 87.88 163 VAL A C 1
ATOM 1308 O O . VAL A 1 163 ? 8.367 -8.617 5.827 1.00 87.88 163 VAL A O 1
ATOM 1311 N N . ILE A 1 164 ? 6.965 -7.632 4.380 1.00 86.75 164 ILE A N 1
ATOM 1312 C CA . ILE A 1 164 ? 7.962 -6.702 3.827 1.00 86.75 164 ILE A CA 1
ATOM 1313 C C . ILE A 1 164 ? 8.354 -5.609 4.831 1.00 86.75 164 ILE A C 1
ATOM 1315 O O . ILE A 1 164 ? 9.535 -5.280 4.959 1.00 86.75 164 ILE A O 1
ATOM 1319 N N . PHE A 1 165 ? 7.377 -4.985 5.494 1.00 83.94 165 PHE A N 1
ATOM 1320 C CA . PHE A 1 165 ? 7.586 -3.756 6.269 1.00 83.94 165 PHE A CA 1
ATOM 1321 C C . PHE A 1 165 ? 7.567 -3.952 7.780 1.00 83.94 165 PHE A C 1
ATOM 1323 O O . PHE A 1 165 ? 7.983 -3.041 8.499 1.00 83.94 165 PHE A O 1
ATOM 1330 N N . ASN A 1 166 ? 7.127 -5.110 8.270 1.00 78.44 166 ASN A N 1
ATOM 1331 C CA . ASN A 1 166 ? 7.145 -5.432 9.689 1.00 78.44 166 ASN A CA 1
ATOM 1332 C C . ASN A 1 166 ? 7.725 -6.832 9.963 1.00 78.44 166 ASN A C 1
ATOM 1334 O O . ASN A 1 166 ? 7.049 -7.693 10.530 1.00 78.44 166 ASN A O 1
ATOM 1338 N N . PRO A 1 167 ? 9.007 -7.063 9.626 1.00 65.12 167 PRO A N 1
ATOM 1339 C CA . PRO A 1 167 ? 9.641 -8.375 9.762 1.00 65.12 167 PRO A CA 1
ATOM 1340 C C . PRO A 1 167 ? 9.813 -8.836 11.220 1.00 65.12 167 PRO A C 1
ATOM 1342 O O . PRO A 1 167 ? 10.280 -9.941 11.450 1.00 65.12 167 PRO A O 1
ATOM 1345 N N . ARG A 1 168 ? 9.474 -8.000 12.215 1.00 57.69 168 ARG A N 1
ATOM 1346 C CA . ARG A 1 168 ? 9.588 -8.321 13.649 1.00 57.69 168 ARG A CA 1
ATOM 1347 C C . ARG A 1 168 ? 8.348 -9.011 14.235 1.00 57.69 168 ARG A C 1
ATOM 1349 O O . ARG A 1 168 ? 8.357 -9.320 15.420 1.00 57.69 168 ARG A O 1
ATOM 1356 N N . LEU A 1 169 ? 7.289 -9.204 13.445 1.00 50.69 169 LEU A N 1
ATOM 1357 C CA . LEU A 1 169 ? 6.055 -9.886 13.864 1.00 50.69 169 LEU A CA 1
ATOM 1358 C C . LEU A 1 169 ? 5.957 -11.347 13.380 1.00 50.69 169 LEU A C 1
ATOM 1360 O O . LEU A 1 169 ? 4.878 -11.933 13.465 1.00 50.69 169 LEU A O 1
ATOM 1364 N N . HIS A 1 170 ? 7.050 -11.919 12.869 1.00 44.38 170 HIS A N 1
ATOM 1365 C CA . HIS A 1 170 ? 7.135 -13.308 12.413 1.00 44.38 170 HIS A CA 1
ATOM 1366 C C . HIS A 1 170 ? 8.175 -14.089 13.212 1.00 44.38 170 HIS A C 1
ATOM 1368 O O . HIS A 1 170 ? 9.240 -13.502 13.512 1.00 44.38 170 HIS A O 1
#

Secondary structure (DSSP, 8-state):
-HHHHHHHHHHHHHHHHHHHHHHHHH-TT-HHHHHHHHHH-TTSPP-------HHHHHHHHHHHHHHHHH---SS--HHHHHHHHHHHSTTT--HHHHHHHHHHHHHHHHHHHHHHHHTT-EEETTTTEEE--HHHHHHHHHH-GGGGGGGT---TTHHHHHHHH-GGG-

Sequence (170 aa):
MHALYVLVLIQSCFYSILLVSCVYDLCSSCTIVRVMDALVNPERPVAVRVNWTVEEEGTLLDCVSVLNVNQFLSCTDYHRLEQLFNQRCPEKNPGRVAISSKLKALKRDFIHAIEMLANGFTFNNEIKMVEGPEELWEAWLQQHDAHARLKTKAIPHFNVLQVIFNPRLH

pLDDT: mean 77.4, std 20.43, range [35.78, 96.44]

Foldseek 3Di:
DVVVVVVVVVVVVVVVVVVVVVVLVPPPPDPVNVVVCCVVCVPPPDQDPQDADPVLVVLLLVLLVVVVVVDPDPDDPLVSSLVSSCVVVVPRSNDSVNSVVSVVVLLVLLVLLVVVVVVPWDADLVQQAIDDDPVSVVVCCVPCVVNVVRVPDHNNCNVSSCVNPPVVVD